Protein AF-A0A2E0VFQ1-F1 (afdb_monomer)

Mean predicted aligned error: 14.53 Å

Solvent-accessible surface area (backbone atoms only — not comparable to full-atom values): 5908 Å² total; per-residue (Å²): 134,86,83,67,97,70,79,63,93,79,76,82,76,91,72,82,67,76,80,78,76,76,76,76,75,75,80,73,79,70,75,66,69,44,76,48,76,44,81,36,78,72,49,72,48,95,58,48,37,58,53,50,26,58,52,48,60,66,40,68,40,46,76,46,54,45,44,45,75,77,52,97,30,33,25,40,34,41,38,32,27,31,64,92,61,40,56,72,83,82,74,114

Nearest PDB structures (foldseek):
  2wvc-assembly1_B  TM=5.568E-01  e=3.980E-01  Helicobacter pylori 26695
  2wvd-assembly2_B  TM=5.157E-01  e=2.865E-01  Helicobacter pylori 26695
  6u9d-assembly2_S-2  TM=5.903E-01  e=2.059E+00  Saccharomyces cerevisiae
  8eti-as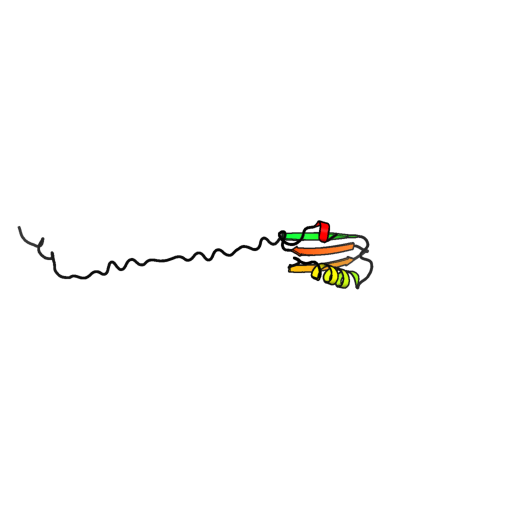sembly1_N  TM=4.876E-01  e=8.760E-01  Schizosaccharomyces pombe
  6cb1-assembly1_N  TM=4.477E-01  e=1.217E+00  Saccharomyces cerevisiae BY4741

Foldseek 3Di:
DDDDVPPPDPDDDDPPPPPPPPPPPPPPPPQDKDKDKAKFAQQPDPCSQVVLQVVLVPQWFWPHKGKDDDDPRIIMMMTIGRPVRDDVVSSD

Secondary structure (DSSP, 8-state):
--S-S-S-S------------------------EEEEEEEET--STTHHHHHHHHHTTSTTEEEEEEEEEETTEEEEEEEE-TTT--GGG--

pLDDT: mean 74.25, std 16.06, range [39.94, 92.88]

Structure (mmCIF, N/CA/C/O backbone):
data_AF-A0A2E0VFQ1-F1
#
_entry.id   AF-A0A2E0VFQ1-F1
#
loop_
_atom_site.group_PDB
_atom_site.id
_atom_site.type_symbol
_atom_site.label_atom_id
_atom_site.label_alt_id
_atom_site.label_comp_id
_atom_site.label_asym_id
_atom_site.label_entity_id
_atom_site.label_seq_id
_atom_site.pdbx_PDB_ins_code
_atom_site.Cartn_x
_atom_site.Cartn_y
_atom_site.Cartn_z
_atom_site.occupancy
_atom_site.B_iso_or_equiv
_atom_site.auth_seq_id
_atom_site.auth_comp_id
_atom_site.auth_asym_id
_atom_site.auth_atom_id
_atom_site.pdbx_PD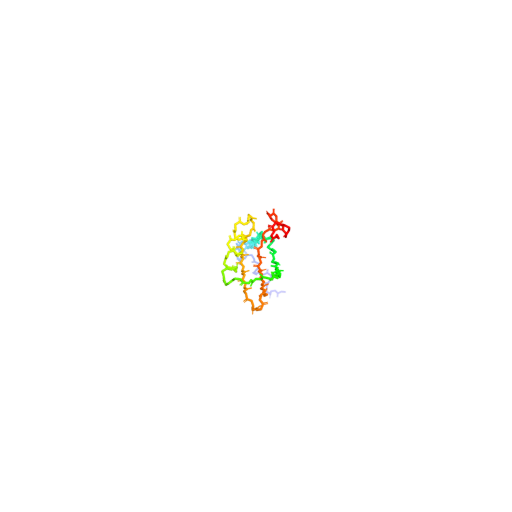B_model_num
ATOM 1 N N . MET A 1 1 ? -16.185 -15.423 81.667 1.00 51.62 1 MET A N 1
ATOM 2 C CA . MET A 1 1 ? -15.927 -14.424 82.716 1.00 51.62 1 MET A CA 1
ATOM 3 C C . MET A 1 1 ? -14.705 -13.624 82.296 1.00 51.62 1 MET A C 1
ATOM 5 O O . MET A 1 1 ? -13.600 -14.130 82.381 1.00 51.62 1 MET A O 1
ATOM 9 N N . PHE A 1 2 ? -14.958 -12.427 81.762 1.00 41.16 2 PHE A N 1
ATOM 10 C CA . PHE A 1 2 ? -14.002 -11.322 81.670 1.00 41.16 2 PHE A CA 1
ATOM 11 C C . PHE A 1 2 ? -12.765 -11.611 80.802 1.00 41.16 2 PHE A C 1
ATOM 13 O O . PHE A 1 2 ? -11.744 -12.087 81.264 1.00 41.16 2 PHE A O 1
ATOM 20 N N . ARG A 1 3 ? -12.742 -11.250 79.529 1.00 45.69 3 ARG A N 1
ATOM 21 C CA . ARG A 1 3 ? -12.600 -9.841 79.165 1.00 45.69 3 ARG A CA 1
ATOM 22 C C . ARG A 1 3 ? -12.879 -9.703 77.677 1.00 45.69 3 ARG A C 1
ATOM 24 O O . ARG A 1 3 ? -12.073 -10.089 76.846 1.00 45.69 3 ARG A O 1
ATOM 31 N N . ASN A 1 4 ? -14.008 -9.076 77.409 1.00 39.94 4 ASN A N 1
ATOM 32 C CA . ASN A 1 4 ? -14.250 -8.221 76.263 1.00 39.94 4 ASN A CA 1
ATOM 33 C C . ASN A 1 4 ? -14.518 -8.869 74.893 1.00 39.94 4 ASN A C 1
ATOM 35 O O . ASN A 1 4 ? -13.577 -9.136 74.173 1.00 39.94 4 ASN A O 1
ATOM 39 N N . ILE A 1 5 ? -15.727 -9.002 74.336 1.00 51.78 5 ILE A N 1
ATOM 40 C CA . ILE A 1 5 ? -17.105 -8.539 74.635 1.00 51.78 5 ILE A CA 1
ATOM 41 C C . ILE A 1 5 ? -17.284 -7.025 74.947 1.00 51.78 5 ILE A C 1
ATOM 43 O O . ILE A 1 5 ? -18.394 -6.519 74.912 1.00 51.78 5 ILE A O 1
ATOM 47 N N . LEU A 1 6 ? -16.222 -6.243 75.167 1.00 47.78 6 LEU A N 1
ATOM 48 C CA . LEU A 1 6 ? -16.278 -4.915 75.815 1.00 47.78 6 LEU A CA 1
ATOM 49 C C . LEU A 1 6 ? -15.338 -3.887 75.171 1.00 47.78 6 LEU A C 1
ATOM 51 O O . LEU A 1 6 ? -15.081 -2.836 75.738 1.00 47.78 6 LEU A O 1
ATOM 55 N N . LEU A 1 7 ? -14.851 -4.177 73.966 1.00 44.50 7 LEU A N 1
ATOM 56 C CA . LEU A 1 7 ? -14.529 -3.134 72.987 1.00 44.50 7 LEU A CA 1
ATOM 57 C C . LEU A 1 7 ? -15.432 -3.323 71.764 1.00 44.50 7 LEU A C 1
ATOM 59 O O . LEU A 1 7 ? -15.028 -3.245 70.612 1.00 44.50 7 LEU A O 1
ATOM 63 N N . ALA A 1 8 ? -16.703 -3.599 72.055 1.00 50.47 8 ALA A N 1
ATOM 64 C CA . ALA A 1 8 ? -17.758 -3.027 71.256 1.00 50.47 8 ALA A CA 1
ATOM 65 C C . ALA A 1 8 ? -17.592 -1.497 71.241 1.00 50.47 8 ALA A C 1
ATOM 67 O O . ALA A 1 8 ? -17.161 -0.885 72.219 1.00 50.47 8 ALA A O 1
ATOM 68 N N . ALA A 1 9 ? -18.073 -0.908 70.158 1.00 48.94 9 ALA A N 1
ATOM 69 C CA . ALA A 1 9 ? -18.797 0.356 70.207 1.00 48.94 9 ALA A CA 1
ATOM 70 C C . ALA A 1 9 ? -18.018 1.677 70.238 1.00 48.94 9 ALA A C 1
ATOM 72 O O . ALA A 1 9 ? -18.657 2.721 70.314 1.00 48.94 9 ALA A O 1
ATOM 73 N N . LEU A 1 10 ? -16.699 1.700 70.082 1.00 48.75 10 LEU A N 1
ATOM 74 C CA . LEU A 1 10 ? -15.970 2.965 69.965 1.00 48.75 10 LEU A CA 1
ATOM 75 C C . LEU A 1 10 ? -14.846 2.775 68.946 1.00 48.75 10 LEU A C 1
ATOM 77 O O . LEU A 1 10 ? -13.928 2.020 69.204 1.00 48.75 10 LEU A O 1
ATOM 81 N N . LEU A 1 11 ? -14.782 3.357 67.765 1.00 52.53 11 LEU A N 1
ATOM 82 C CA . LEU A 1 11 ? -15.471 4.455 67.124 1.00 52.53 11 LEU A CA 1
ATOM 83 C C . LEU A 1 11 ? -15.294 4.111 65.634 1.00 52.53 11 LEU A C 1
ATOM 85 O O . LEU A 1 11 ? -14.197 3.782 65.202 1.00 52.53 11 LEU A O 1
ATOM 89 N N . GLY A 1 12 ? -16.347 3.985 64.846 1.00 49.44 12 GLY A N 1
ATOM 90 C CA . GLY A 1 12 ? -17.131 5.148 64.484 1.00 49.44 12 GLY A CA 1
ATOM 91 C C . GLY A 1 12 ? -16.633 5.632 63.125 1.00 49.44 12 GLY A C 1
ATOM 92 O O . GLY A 1 12 ? -15.439 5.814 62.924 1.00 49.44 12 GLY A O 1
ATOM 93 N N . LEU A 1 13 ? -17.591 5.844 62.231 1.00 49.00 13 LEU A N 1
ATOM 94 C CA . LEU A 1 13 ? -17.446 6.434 60.908 1.00 49.00 13 LEU A CA 1
ATOM 95 C C . LEU A 1 13 ? -16.864 5.495 59.841 1.00 49.00 13 LEU A C 1
ATOM 97 O O . LEU A 1 13 ? -15.670 5.369 59.618 1.00 49.00 13 LEU A O 1
ATOM 101 N N . SER A 1 14 ? -17.738 4.768 59.148 1.00 51.25 14 SER A N 1
ATOM 102 C CA . SER A 1 14 ? -18.254 5.286 57.868 1.00 51.25 14 SER A CA 1
ATOM 103 C C . SER A 1 14 ? -17.161 5.506 56.806 1.00 51.25 14 SER A C 1
ATOM 105 O O . SER A 1 14 ? -17.210 6.467 56.051 1.00 51.25 14 SER A O 1
ATOM 107 N N . GLY A 1 15 ? -16.171 4.614 56.741 1.00 47.69 15 GLY A N 1
ATOM 108 C CA . GLY A 1 15 ? -15.208 4.518 55.638 1.00 47.69 15 GLY A CA 1
ATOM 109 C C . GLY A 1 15 ? -15.597 3.485 54.580 1.00 47.69 15 GLY A C 1
ATOM 110 O O . GLY A 1 15 ? -14.772 3.101 53.761 1.00 47.69 15 GLY A O 1
ATOM 111 N N . PHE A 1 16 ? -16.854 3.028 54.585 1.00 52.19 16 PHE A N 1
ATOM 112 C CA . PHE A 1 16 ? -17.487 2.322 53.469 1.00 52.19 16 PHE A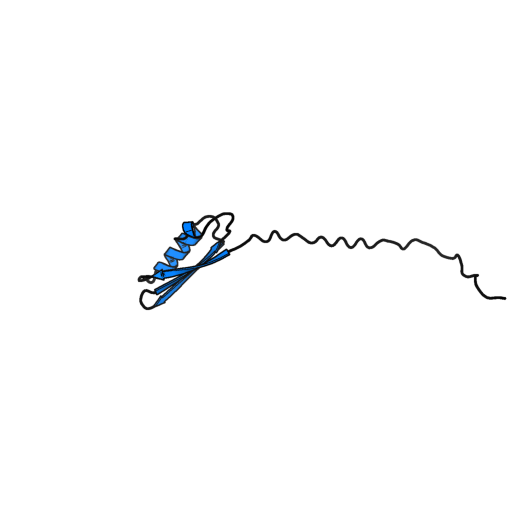 CA 1
ATOM 113 C C . PHE A 1 16 ? -17.728 3.318 52.318 1.00 52.19 16 PHE A C 1
ATOM 115 O O . PHE A 1 16 ? -18.835 3.461 51.811 1.00 52.19 16 PHE A O 1
ATOM 122 N N . THR A 1 17 ? -16.709 4.091 51.937 1.00 52.09 17 THR A N 1
ATOM 123 C CA . THR A 1 17 ? -16.701 4.778 50.653 1.00 52.09 17 THR A CA 1
ATOM 124 C C . THR A 1 17 ? -16.439 3.689 49.639 1.00 52.09 17 THR A C 1
ATOM 126 O O . THR A 1 17 ? -15.295 3.279 49.435 1.00 52.09 17 THR A O 1
ATOM 129 N N . LEU A 1 18 ? -17.531 3.164 49.082 1.00 56.00 18 LEU A N 1
ATOM 130 C CA . LEU A 1 18 ? -17.502 2.358 47.880 1.00 56.00 18 LEU A CA 1
ATOM 131 C C . LEU A 1 18 ? -16.540 3.034 46.899 1.00 56.00 18 LEU A C 1
ATOM 133 O O . LEU A 1 18 ? -16.843 4.097 46.357 1.00 56.00 18 LEU A O 1
ATOM 137 N N . ALA A 1 19 ? -15.380 2.424 46.681 1.00 59.56 19 ALA A N 1
ATOM 138 C CA . ALA A 1 19 ? -14.562 2.740 45.531 1.00 59.56 19 ALA A CA 1
ATOM 139 C C . ALA A 1 19 ? -15.342 2.239 44.310 1.00 59.56 19 ALA A C 1
ATOM 141 O O . ALA A 1 19 ? -15.164 1.103 43.869 1.00 59.56 19 ALA A O 1
ATOM 142 N N . LEU A 1 20 ? -16.265 3.064 43.801 1.00 60.75 20 LEU A N 1
ATOM 143 C CA . LEU A 1 20 ? -16.827 2.921 42.463 1.00 60.75 20 LEU A CA 1
ATOM 144 C C . LEU A 1 20 ? -15.663 3.101 41.487 1.00 60.75 20 LEU A C 1
ATOM 146 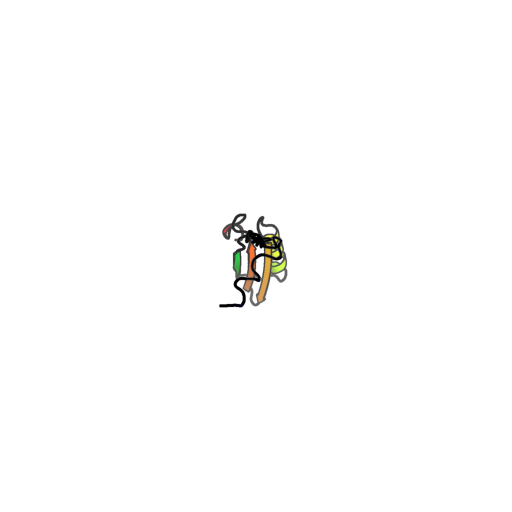O O . LEU A 1 20 ? -15.388 4.189 40.992 1.00 60.75 20 LEU A O 1
ATOM 150 N N . SER A 1 21 ? -14.944 2.008 41.250 1.00 61.84 21 SER A N 1
ATOM 151 C CA . SER A 1 21 ? -13.998 1.887 40.153 1.00 61.84 21 SER A CA 1
ATOM 152 C C . SER A 1 21 ? -14.829 1.771 38.880 1.00 61.84 21 SER A C 1
ATOM 154 O O . SER A 1 21 ? -15.093 0.677 38.388 1.00 61.84 21 SER A O 1
ATOM 156 N N . THR A 1 22 ? -15.328 2.905 38.388 1.00 58.22 22 THR A N 1
ATOM 157 C CA . THR A 1 22 ? -15.953 3.001 37.071 1.00 58.22 22 THR A CA 1
ATOM 158 C C . THR A 1 22 ? -14.856 2.799 36.037 1.00 58.22 22 THR A C 1
ATOM 160 O O . THR A 1 22 ? -14.185 3.744 35.621 1.00 58.22 22 THR A O 1
ATOM 163 N N . ASN A 1 23 ? -14.630 1.541 35.664 1.00 66.81 23 ASN A N 1
ATOM 164 C CA . ASN A 1 23 ? -13.810 1.202 34.518 1.00 66.81 23 ASN A CA 1
ATOM 165 C C . ASN A 1 23 ? -14.612 1.625 33.280 1.00 66.81 23 ASN A C 1
ATOM 167 O O . ASN A 1 23 ? -15.471 0.890 32.796 1.00 66.81 23 ASN A O 1
ATOM 171 N N . VAL A 1 24 ? -14.407 2.866 32.832 1.00 64.88 24 VAL A N 1
ATOM 172 C CA . VAL A 1 24 ? -14.853 3.300 31.509 1.00 64.88 24 VAL A CA 1
ATOM 173 C C . VAL A 1 24 ? -13.943 2.575 30.531 1.00 64.88 24 VAL A C 1
ATOM 175 O O . VAL A 1 24 ? -12.869 3.057 30.178 1.00 64.88 24 VAL A O 1
ATOM 178 N N . ALA A 1 25 ? -14.360 1.371 30.144 1.00 63.31 25 ALA A N 1
ATOM 179 C CA . ALA A 1 25 ? -13.871 0.745 28.937 1.00 63.31 25 ALA A CA 1
ATOM 180 C C . ALA A 1 25 ? -14.314 1.664 27.798 1.00 63.31 25 ALA A C 1
ATOM 182 O O . ALA A 1 25 ? -15.466 1.632 27.366 1.00 63.31 25 ALA A O 1
ATOM 183 N N . ALA A 1 26 ? -13.420 2.566 27.391 1.00 60.91 26 ALA A N 1
ATOM 184 C CA . ALA A 1 26 ? -13.567 3.291 26.149 1.00 60.91 26 ALA A CA 1
ATOM 185 C C . ALA A 1 26 ? -13.719 2.222 25.067 1.00 60.91 26 ALA A C 1
ATOM 187 O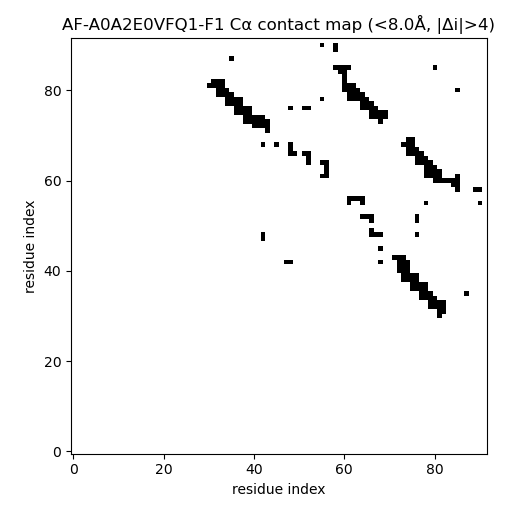 O . ALA A 1 26 ? -12.774 1.485 24.783 1.00 60.91 26 ALA A O 1
ATOM 188 N N . ALA A 1 27 ? -14.934 2.079 24.538 1.00 57.38 27 ALA A N 1
ATOM 189 C CA . ALA A 1 27 ? -15.166 1.317 23.332 1.00 57.38 27 ALA A CA 1
ATOM 190 C C . ALA A 1 27 ? -14.370 2.037 22.2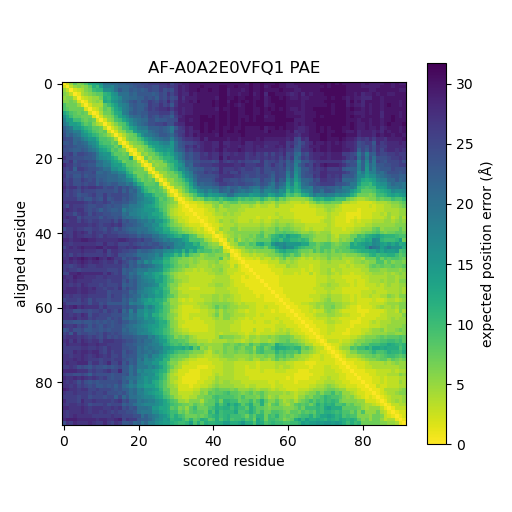45 1.00 57.38 27 ALA A C 1
ATOM 192 O O . ALA A 1 27 ? -14.793 3.063 21.716 1.00 57.38 27 ALA A O 1
ATOM 193 N N . ALA A 1 28 ? -13.152 1.562 22.001 1.00 60.00 28 ALA A N 1
ATOM 194 C CA . ALA A 1 28 ? -12.466 1.865 20.771 1.00 60.00 28 ALA A CA 1
ATOM 195 C C . ALA A 1 28 ? -13.353 1.257 19.686 1.00 60.00 28 ALA A C 1
ATOM 197 O O . ALA A 1 28 ? -13.381 0.039 19.529 1.00 60.00 28 ALA A O 1
ATOM 198 N N . GLU A 1 29 ? -14.139 2.102 19.020 1.00 54.34 29 GLU A N 1
ATOM 199 C CA . GLU A 1 29 ? -14.714 1.802 17.715 1.00 54.34 29 GLU A CA 1
ATOM 200 C C . GLU A 1 29 ? -13.525 1.401 16.841 1.00 54.34 29 GLU A C 1
ATOM 202 O O . GLU A 1 29 ? -12.750 2.245 16.382 1.00 54.34 29 GLU A O 1
ATOM 207 N N . GLN A 1 30 ? -13.273 0.096 16.748 1.00 57.78 30 GLN A N 1
ATOM 208 C CA . GLN A 1 30 ? -12.198 -0.425 15.930 1.00 57.78 30 GLN A CA 1
ATOM 209 C C . GLN A 1 30 ? -12.684 -0.276 14.498 1.00 57.78 30 GLN A C 1
ATOM 211 O O . GLN A 1 30 ? -13.320 -1.185 13.975 1.00 57.78 30 GLN A O 1
ATOM 216 N N . ALA A 1 31 ? -12.434 0.895 13.901 1.00 69.00 31 ALA A N 1
ATOM 217 C CA . ALA A 1 31 ? -12.640 1.119 12.478 1.00 69.00 31 ALA A CA 1
ATOM 218 C C . ALA A 1 31 ? -12.041 -0.086 11.748 1.00 69.00 31 ALA A C 1
ATOM 220 O O . ALA A 1 31 ? -10.842 -0.357 11.879 1.00 69.00 31 ALA A O 1
ATOM 221 N N . GLN A 1 32 ? -12.901 -0.879 11.109 1.00 81.94 32 GLN A N 1
ATOM 222 C CA . GLN A 1 32 ? -12.549 -2.209 10.641 1.00 81.94 32 GLN A CA 1
ATOM 223 C C . GLN A 1 32 ? -11.666 -2.068 9.406 1.00 81.94 32 GLN A C 1
ATOM 225 O O . GLN A 1 32 ? -12.150 -2.167 8.298 1.00 81.94 32 GLN A O 1
ATOM 230 N N . THR A 1 33 ? -10.370 -1.824 9.546 1.00 88.94 33 THR A N 1
ATOM 231 C CA . THR A 1 33 ? -9.510 -1.662 8.372 1.00 88.94 33 THR A CA 1
ATOM 232 C C . THR A 1 33 ? -9.247 -3.009 7.701 1.00 88.94 33 THR A C 1
ATOM 234 O O . THR A 1 33 ? -9.063 -4.040 8.353 1.00 88.94 33 THR A O 1
ATOM 237 N N . ARG A 1 34 ? -9.241 -3.016 6.367 1.00 89.50 34 ARG A N 1
ATOM 238 C CA . ARG A 1 34 ? -8.847 -4.170 5.559 1.00 89.50 34 ARG A CA 1
ATOM 239 C C . ARG A 1 34 ? -7.622 -3.830 4.741 1.00 89.50 34 ARG A C 1
ATOM 241 O O . ARG A 1 34 ? -7.568 -2.775 4.120 1.00 89.50 34 ARG A O 1
ATOM 248 N N . THR A 1 35 ? -6.667 -4.750 4.718 1.00 91.25 35 THR A N 1
ATOM 249 C CA . THR A 1 35 ? -5.473 -4.640 3.883 1.00 91.25 35 THR A CA 1
ATOM 250 C C . THR A 1 35 ? -5.505 -5.721 2.817 1.00 91.25 35 THR A C 1
ATOM 252 O O . THR A 1 35 ? -5.687 -6.897 3.130 1.00 91.25 35 THR A O 1
ATOM 255 N N . VAL A 1 36 ? -5.311 -5.320 1.565 1.00 90.31 36 VAL A N 1
ATOM 256 C CA . VAL A 1 36 ? -5.198 -6.220 0.415 1.00 90.31 36 VAL A CA 1
ATOM 257 C C . VAL A 1 36 ? -3.900 -5.950 -0.327 1.00 90.31 36 VAL A C 1
ATOM 259 O O . VAL A 1 36 ? -3.426 -4.814 -0.370 1.00 90.31 36 VAL A O 1
ATOM 262 N N . THR A 1 37 ? -3.334 -6.998 -0.914 1.00 91.12 37 THR A N 1
ATOM 263 C CA . THR A 1 37 ? -2.194 -6.895 -1.825 1.00 91.12 37 THR A CA 1
ATOM 264 C C . THR A 1 37 ? -2.681 -7.236 -3.224 1.00 91.12 37 THR A C 1
ATOM 266 O O . THR A 1 37 ? -3.311 -8.271 -3.424 1.00 91.12 37 THR A O 1
ATOM 269 N N . LEU A 1 38 ? -2.414 -6.340 -4.163 1.00 87.94 38 LEU A N 1
ATOM 270 C CA . LEU A 1 38 ? -2.746 -6.443 -5.573 1.00 87.94 38 LEU A CA 1
ATOM 271 C C . LEU A 1 38 ? -1.452 -6.710 -6.337 1.00 87.94 38 LEU A C 1
ATOM 273 O O . LEU A 1 38 ? -0.530 -5.891 -6.295 1.00 87.94 38 LEU A O 1
ATOM 277 N N . ASP A 1 39 ? -1.381 -7.842 -7.025 1.00 87.06 39 ASP A N 1
ATOM 278 C CA . ASP A 1 39 ? -0.295 -8.128 -7.956 1.00 87.06 39 ASP A CA 1
ATOM 279 C C . ASP A 1 39 ? -0.525 -7.356 -9.260 1.00 87.06 39 ASP A C 1
ATOM 281 O O . ASP A 1 39 ? -1.620 -7.357 -9.823 1.00 87.06 39 ASP A O 1
ATOM 285 N N . VAL A 1 40 ? 0.510 -6.661 -9.728 1.00 83.38 40 VAL A N 1
ATOM 286 C CA . VAL A 1 40 ? 0.466 -5.827 -10.930 1.00 83.38 40 VAL A CA 1
ATOM 287 C C . VAL A 1 40 ? 1.421 -6.407 -11.962 1.00 83.38 40 VAL A C 1
ATOM 289 O O . VAL A 1 40 ? 2.644 -6.256 -11.882 1.00 83.38 40 VAL A O 1
ATOM 292 N N . GLU A 1 41 ? 0.842 -7.055 -12.966 1.00 79.00 41 GLU A N 1
ATOM 293 C CA . GLU A 1 41 ? 1.566 -7.508 -14.149 1.00 79.00 41 GLU A CA 1
ATOM 294 C C . GLU A 1 41 ? 1.883 -6.322 -15.076 1.00 79.00 41 GLU A C 1
ATOM 296 O O . GLU A 1 41 ? 1.151 -5.333 -15.135 1.00 79.00 41 GLU A O 1
ATOM 301 N N . ASN A 1 42 ? 2.973 -6.419 -15.840 1.00 73.81 42 ASN A N 1
ATOM 302 C CA . ASN A 1 42 ? 3.424 -5.393 -16.790 1.00 73.81 42 ASN A CA 1
ATOM 303 C C . ASN A 1 42 ? 3.730 -4.014 -16.169 1.00 73.81 42 ASN A C 1
ATOM 305 O O . ASN A 1 42 ? 3.604 -2.978 -16.833 1.00 73.81 42 ASN A O 1
ATOM 309 N N . MET A 1 43 ? 4.212 -3.973 -14.924 1.00 75.44 43 MET A N 1
ATOM 310 C CA . MET A 1 43 ? 4.679 -2.748 -14.271 1.00 75.44 43 MET A CA 1
ATOM 311 C C . MET A 1 43 ? 6.028 -2.301 -14.873 1.00 75.44 43 MET A C 1
ATOM 313 O O . MET A 1 43 ? 7.086 -2.473 -14.291 1.00 75.44 43 MET A O 1
ATOM 317 N N . THR A 1 44 ? 6.009 -1.766 -16.093 1.00 69.75 44 THR A N 1
ATOM 318 C CA . THR A 1 44 ? 7.203 -1.579 -16.946 1.00 69.75 44 THR A CA 1
ATOM 319 C C . THR A 1 44 ? 7.846 -0.193 -16.864 1.00 69.75 44 THR A C 1
ATOM 321 O O . THR A 1 44 ? 8.886 0.039 -17.477 1.00 69.75 44 THR A O 1
ATOM 324 N N . CYS A 1 45 ? 7.269 0.744 -16.108 1.00 73.12 45 CYS A N 1
ATOM 325 C CA . CYS A 1 45 ? 7.811 2.096 -15.968 1.00 73.12 45 CYS A CA 1
ATOM 326 C C . CYS A 1 45 ? 8.176 2.394 -14.509 1.00 73.12 45 CYS A C 1
ATOM 328 O O . CYS A 1 45 ? 7.361 2.230 -13.605 1.00 73.12 45 CYS A O 1
ATOM 330 N N . ASN A 1 46 ? 9.390 2.908 -14.274 1.00 70.94 46 ASN A N 1
ATOM 331 C CA . ASN A 1 46 ? 9.883 3.302 -12.945 1.00 70.94 46 ASN A CA 1
ATOM 332 C C . ASN A 1 46 ? 8.970 4.301 -12.211 1.00 70.94 46 ASN A C 1
ATOM 334 O O . ASN A 1 46 ? 9.042 4.414 -10.989 1.00 70.94 46 ASN A O 1
ATOM 338 N N . MET A 1 47 ? 8.117 5.032 -12.935 1.00 78.50 47 MET A N 1
ATOM 339 C CA . MET A 1 47 ? 7.131 5.946 -12.351 1.00 78.50 47 MET A CA 1
ATOM 340 C C . MET A 1 47 ? 5.776 5.285 -12.049 1.00 78.50 47 MET A C 1
ATOM 342 O O . MET A 1 47 ? 4.986 5.866 -11.306 1.00 78.50 47 MET A O 1
ATOM 346 N N . CYS A 1 48 ? 5.501 4.075 -12.553 1.00 81.12 48 CYS A N 1
ATOM 347 C CA . CYS A 1 48 ? 4.250 3.349 -12.301 1.00 81.12 48 CYS A CA 1
ATOM 348 C C . CYS A 1 48 ? 3.914 3.209 -10.809 1.00 81.12 48 CYS A C 1
ATOM 350 O O . CYS A 1 48 ? 2.771 3.506 -10.463 1.00 81.12 48 CYS A O 1
ATOM 352 N N . PRO A 1 49 ? 4.850 2.856 -9.900 1.00 82.88 49 PRO A N 1
ATOM 353 C CA . PRO A 1 49 ? 4.529 2.741 -8.476 1.00 82.88 49 PRO A CA 1
ATOM 354 C C . PRO A 1 49 ? 4.076 4.070 -7.859 1.00 82.88 49 PRO A C 1
ATOM 356 O O . PRO A 1 49 ? 3.221 4.102 -6.978 1.00 82.88 49 PRO A O 1
ATOM 359 N N . ILE A 1 50 ? 4.629 5.192 -8.328 1.00 85.12 50 ILE A N 1
ATOM 360 C CA . ILE A 1 50 ? 4.273 6.523 -7.827 1.00 85.12 50 ILE A CA 1
ATOM 361 C C . ILE A 1 50 ? 2.861 6.888 -8.278 1.00 85.12 50 ILE A C 1
ATOM 363 O O . ILE A 1 50 ? 2.040 7.281 -7.451 1.00 85.12 50 ILE A O 1
ATOM 367 N N . THR A 1 51 ? 2.574 6.738 -9.571 1.00 86.69 51 THR A N 1
ATOM 368 C CA . THR A 1 51 ? 1.259 7.058 -10.135 1.00 86.69 51 THR A CA 1
ATOM 369 C C . THR A 1 51 ? 0.169 6.152 -9.569 1.00 86.69 51 THR A C 1
ATOM 371 O O . THR A 1 51 ? -0.880 6.659 -9.186 1.00 86.69 51 THR A O 1
ATOM 374 N N . MET A 1 52 ? 0.432 4.847 -9.445 1.00 86.88 52 MET A N 1
ATOM 375 C CA . MET A 1 52 ? -0.511 3.877 -8.873 1.00 86.88 52 MET A CA 1
ATOM 376 C C . MET A 1 52 ? -0.843 4.205 -7.423 1.00 86.88 52 MET A C 1
ATOM 378 O O . MET A 1 52 ? -2.012 4.365 -7.086 1.00 86.88 52 MET A O 1
ATOM 382 N N . ARG A 1 53 ? 0.174 4.431 -6.582 1.00 89.25 53 ARG A N 1
ATOM 383 C CA . ARG A 1 53 ? -0.046 4.874 -5.201 1.00 89.25 53 ARG A CA 1
ATOM 384 C C . ARG A 1 53 ? -0.897 6.142 -5.152 1.00 89.25 53 ARG A C 1
ATOM 386 O O . ARG A 1 53 ? -1.863 6.204 -4.405 1.00 89.25 53 ARG A O 1
ATOM 393 N N . LYS A 1 54 ? -0.571 7.144 -5.975 1.00 88.69 54 LYS A N 1
ATOM 394 C CA . LYS A 1 54 ? -1.308 8.416 -6.019 1.00 88.69 54 LYS A CA 1
ATOM 395 C C . LYS A 1 54 ? -2.740 8.276 -6.532 1.00 88.69 54 LYS A C 1
ATOM 397 O O . LYS A 1 54 ? -3.568 9.1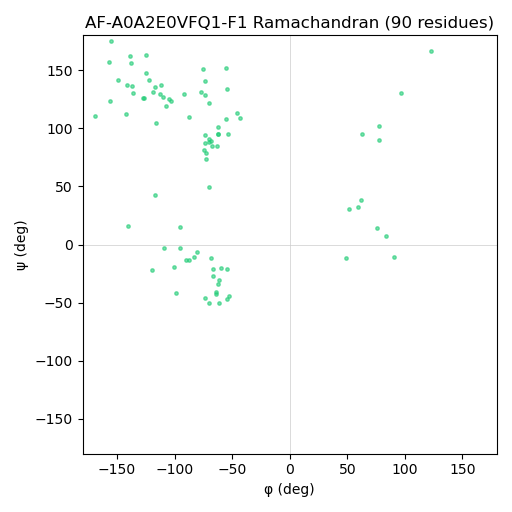17 -6.195 1.00 88.69 54 LYS A O 1
ATOM 402 N N . ALA A 1 55 ? -3.027 7.280 -7.363 1.00 88.06 55 ALA A N 1
ATOM 403 C CA . ALA A 1 55 ? -4.383 6.963 -7.789 1.00 88.06 55 ALA A CA 1
ATOM 404 C C . ALA A 1 55 ? -5.169 6.296 -6.651 1.00 88.06 55 ALA A C 1
ATOM 406 O O . ALA A 1 55 ? -6.268 6.744 -6.341 1.00 88.06 55 ALA A O 1
ATOM 407 N N . LEU A 1 56 ? -4.568 5.317 -5.969 1.00 89.00 56 LEU A N 1
ATOM 408 C CA . LEU A 1 56 ? -5.176 4.599 -4.844 1.00 89.00 56 LEU A CA 1
ATOM 409 C C . LEU A 1 56 ? -5.439 5.524 -3.647 1.00 89.00 56 LEU A C 1
ATOM 411 O O . LEU A 1 56 ? -6.523 5.499 -3.083 1.00 89.00 56 LEU A O 1
ATOM 415 N N . GLU A 1 57 ? -4.511 6.431 -3.325 1.00 89.25 57 GLU A N 1
ATOM 416 C CA . GLU A 1 57 ? -4.694 7.464 -2.288 1.00 89.25 57 GLU A CA 1
ATOM 417 C C . GLU A 1 57 ? -5.884 8.408 -2.561 1.00 89.25 57 GLU A C 1
ATOM 419 O O . GLU A 1 57 ? -6.356 9.079 -1.646 1.00 89.25 57 GLU A O 1
ATOM 424 N N . LYS A 1 58 ? -6.360 8.513 -3.810 1.00 88.94 58 LYS A N 1
ATOM 425 C CA . LYS A 1 58 ? -7.525 9.344 -4.159 1.00 88.94 58 LYS A CA 1
ATOM 426 C C . LYS A 1 58 ? -8.852 8.610 -4.010 1.00 88.94 58 LYS A C 1
ATOM 428 O O . LYS A 1 58 ? -9.891 9.269 -4.061 1.00 88.94 58 LYS A O 1
ATOM 433 N N . VAL A 1 59 ? -8.837 7.287 -3.870 1.00 88.62 59 VAL A N 1
ATOM 434 C CA . VAL A 1 59 ? -10.059 6.504 -3.696 1.00 88.62 59 VAL A CA 1
ATOM 435 C C . VAL A 1 59 ? -10.621 6.807 -2.302 1.00 88.62 59 VAL A C 1
ATOM 437 O O . VAL A 1 59 ? -9.917 6.624 -1.304 1.00 88.62 59 VAL A O 1
ATOM 440 N N . PRO A 1 60 ? -11.872 7.296 -2.194 1.00 86.94 60 PRO A N 1
ATOM 441 C CA . PRO A 1 60 ? -12.505 7.516 -0.900 1.00 86.94 60 PRO A CA 1
ATOM 442 C C . PRO A 1 60 ? -12.475 6.232 -0.069 1.00 86.94 60 PRO A C 1
ATOM 444 O O . PRO A 1 60 ? -12.778 5.165 -0.582 1.00 86.94 60 PRO A O 1
ATOM 447 N N . GLY A 1 61 ? -12.092 6.325 1.204 1.00 89.12 61 GLY A N 1
ATOM 448 C CA . GLY A 1 61 ? -11.982 5.154 2.080 1.00 89.12 61 GLY A CA 1
ATOM 449 C C . GLY A 1 61 ? -10.608 4.481 2.089 1.00 89.12 61 GLY A C 1
ATOM 450 O O . GLY A 1 61 ? -10.361 3.679 2.984 1.00 89.12 61 GLY A O 1
ATOM 451 N N . VAL A 1 62 ? -9.683 4.833 1.189 1.00 91.75 62 VAL A N 1
ATOM 452 C CA . VAL A 1 62 ? -8.284 4.395 1.310 1.00 91.75 62 VAL A CA 1
ATOM 453 C C . VAL A 1 62 ? -7.593 5.165 2.433 1.00 91.75 62 VAL A C 1
ATOM 455 O O . VAL A 1 62 ? -7.641 6.391 2.501 1.00 91.75 62 VAL A O 1
ATOM 458 N N . ILE A 1 63 ? -6.959 4.418 3.331 1.00 91.62 63 ILE A N 1
ATOM 459 C CA . ILE A 1 63 ? -6.247 4.924 4.508 1.00 91.62 63 ILE A CA 1
ATOM 460 C C . ILE A 1 63 ? -4.749 4.984 4.212 1.00 91.62 63 ILE A C 1
ATOM 462 O O . ILE A 1 63 ? -4.079 5.951 4.565 1.00 91.62 63 ILE A O 1
ATOM 466 N N . GLU A 1 64 ? -4.231 3.958 3.539 1.00 90.81 64 GLU A N 1
ATOM 467 C CA . GLU A 1 64 ? -2.822 3.842 3.184 1.00 90.81 64 GLU A CA 1
ATOM 468 C C . GLU A 1 64 ? -2.672 3.070 1.872 1.00 90.81 64 GLU A C 1
ATOM 470 O O . GLU A 1 64 ? -3.382 2.093 1.632 1.00 90.81 64 GLU A O 1
ATOM 475 N N . ALA A 1 65 ? -1.733 3.497 1.029 1.00 92.50 65 ALA A N 1
ATOM 476 C CA . ALA A 1 65 ? -1.370 2.786 -0.186 1.00 92.50 65 ALA A CA 1
ATOM 477 C C . ALA A 1 65 ? 0.153 2.744 -0.344 1.00 92.50 65 ALA A C 1
ATOM 479 O O . ALA A 1 65 ? 0.844 3.763 -0.295 1.00 92.50 65 ALA A O 1
ATOM 480 N N . GLU A 1 66 ? 0.672 1.554 -0.604 1.00 91.12 66 GLU A N 1
ATOM 481 C CA . GLU A 1 66 ? 2.065 1.291 -0.928 1.00 91.12 66 GLU A CA 1
ATOM 482 C C . GLU A 1 66 ? 2.123 0.598 -2.285 1.00 91.12 66 GLU A C 1
ATOM 484 O O . GLU A 1 66 ? 1.286 -0.242 -2.595 1.00 91.12 66 GLU A O 1
ATOM 489 N N . ALA A 1 67 ? 3.111 0.930 -3.109 1.00 90.44 67 ALA A N 1
ATOM 490 C CA . ALA A 1 67 ? 3.326 0.254 -4.381 1.00 90.44 67 ALA A CA 1
ATOM 491 C C . ALA A 1 67 ? 4.820 0.091 -4.620 1.00 90.44 67 ALA A C 1
ATOM 493 O O . ALA A 1 67 ? 5.597 1.026 -4.387 1.00 90.44 67 ALA A O 1
ATOM 494 N N . LYS A 1 68 ? 5.214 -1.086 -5.098 1.00 87.69 68 LYS A N 1
ATOM 495 C CA . LYS A 1 68 ? 6.609 -1.454 -5.300 1.00 87.69 68 LYS A CA 1
ATOM 496 C C . LYS A 1 68 ? 6.786 -2.163 -6.633 1.00 87.69 68 LYS A C 1
ATOM 498 O O . LYS A 1 68 ? 6.012 -3.039 -7.000 1.00 87.69 68 LYS A O 1
ATOM 503 N N . TYR A 1 69 ? 7.849 -1.778 -7.325 1.00 86.75 69 TYR A N 1
ATOM 504 C CA . TYR A 1 69 ? 8.352 -2.495 -8.485 1.00 86.75 69 TYR A CA 1
ATOM 505 C C . TYR A 1 69 ? 9.402 -3.513 -8.031 1.00 86.75 69 TYR A C 1
ATOM 507 O O . TYR A 1 69 ? 10.317 -3.146 -7.287 1.00 86.75 69 TYR A O 1
ATOM 515 N N . GLU A 1 70 ? 9.267 -4.769 -8.451 1.00 85.81 70 GLU A N 1
ATOM 516 C CA . GLU A 1 70 ? 10.176 -5.852 -8.052 1.00 85.81 70 GLU A CA 1
ATOM 517 C C . GLU A 1 70 ? 11.218 -6.191 -9.125 1.00 85.81 70 GLU A C 1
ATOM 519 O O . GLU A 1 70 ? 12.271 -6.727 -8.790 1.00 85.81 70 GLU A O 1
ATOM 524 N N . GLY A 1 71 ? 10.985 -5.803 -10.381 1.00 80.25 71 GLY A N 1
ATOM 525 C CA . GLY A 1 71 ? 11.858 -6.135 -11.510 1.00 80.25 71 GLY A CA 1
ATOM 526 C C . GLY A 1 71 ? 11.101 -6.878 -12.605 1.00 80.25 71 GLY A C 1
ATOM 527 O O . GLY A 1 71 ? 9.971 -7.303 -12.395 1.00 80.25 71 GLY A O 1
ATOM 528 N N . ASP A 1 72 ? 11.706 -6.996 -13.789 1.00 80.94 72 ASP A N 1
ATOM 529 C CA . ASP A 1 72 ? 11.197 -7.811 -14.905 1.00 80.94 72 ASP A CA 1
ATOM 530 C C . ASP A 1 72 ? 9.724 -7.562 -15.298 1.00 80.94 72 ASP A C 1
ATOM 532 O O . ASP A 1 72 ? 9.031 -8.452 -15.783 1.00 80.94 72 ASP A O 1
ATOM 536 N N . GLY A 1 73 ? 9.231 -6.332 -15.111 1.00 78.25 73 GLY A N 1
ATOM 537 C CA . GLY A 1 73 ? 7.837 -5.978 -15.402 1.00 78.25 73 GLY A CA 1
ATOM 538 C C . GLY A 1 73 ? 6.820 -6.469 -14.365 1.00 78.25 73 GLY A C 1
ATOM 539 O O . GLY A 1 73 ? 5.624 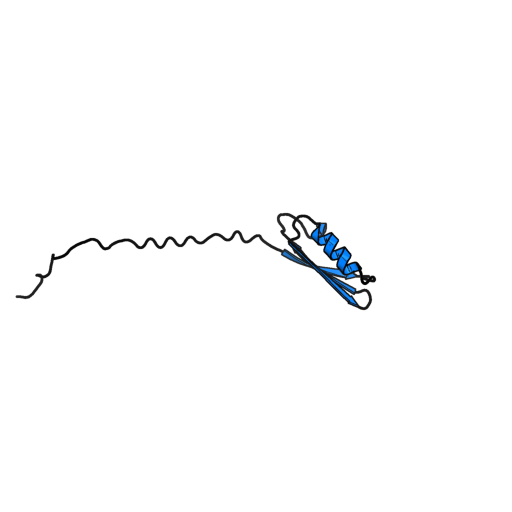-6.431 -14.643 1.00 78.25 73 GLY A O 1
ATOM 540 N N . VAL A 1 74 ? 7.264 -6.895 -13.181 1.00 82.50 74 VAL A N 1
ATOM 541 C CA . VAL A 1 74 ? 6.420 -7.361 -12.073 1.00 82.50 74 VAL A CA 1
ATOM 542 C C . VAL A 1 74 ? 6.481 -6.369 -10.907 1.00 82.50 74 VAL A C 1
ATOM 544 O O . VAL A 1 74 ? 7.544 -5.848 -10.550 1.00 82.50 74 VAL A O 1
ATOM 547 N N . GLY A 1 75 ? 5.330 -6.087 -10.302 1.00 88.06 75 GLY A N 1
ATOM 548 C CA . GLY A 1 75 ? 5.230 -5.292 -9.082 1.00 88.06 75 GLY A CA 1
ATOM 549 C C . GLY A 1 75 ? 3.967 -5.609 -8.292 1.00 88.06 75 GLY A C 1
ATOM 550 O O . GLY A 1 75 ? 3.117 -6.367 -8.743 1.00 88.06 75 GLY A O 1
ATOM 551 N N . TRP A 1 76 ? 3.838 -5.014 -7.111 1.00 88.50 76 TRP A N 1
ATOM 552 C CA . TRP A 1 76 ? 2.663 -5.167 -6.254 1.00 88.50 76 TRP A CA 1
ATOM 553 C C . TRP A 1 76 ? 2.243 -3.832 -5.645 1.00 88.50 76 TRP A C 1
ATOM 555 O O . TRP A 1 76 ? 3.052 -2.910 -5.489 1.00 88.50 76 TRP A O 1
ATOM 565 N N . ALA A 1 77 ? 0.970 -3.734 -5.273 1.00 90.12 77 ALA A N 1
ATOM 566 C CA . ALA A 1 77 ? 0.408 -2.626 -4.518 1.00 90.12 77 ALA A CA 1
ATOM 567 C C . ALA A 1 77 ? -0.333 -3.146 -3.283 1.00 90.12 77 ALA A C 1
ATOM 569 O O . ALA A 1 77 ? -1.208 -3.995 -3.388 1.00 90.12 77 ALA A O 1
ATOM 570 N N . LYS A 1 78 ? 0.011 -2.643 -2.099 1.00 92.19 78 LYS A N 1
ATOM 571 C CA . LYS A 1 78 ? -0.658 -2.969 -0.840 1.00 92.19 78 LYS A CA 1
ATOM 572 C C . LYS A 1 78 ? -1.524 -1.788 -0.429 1.00 92.19 78 LYS A C 1
ATOM 574 O O . LYS A 1 78 ? -1.023 -0.671 -0.329 1.00 92.19 78 LYS A O 1
ATOM 579 N N . VAL A 1 79 ? -2.806 -2.031 -0.193 1.00 92.88 79 VAL A N 1
ATOM 580 C CA . VAL A 1 79 ? -3.787 -0.986 0.111 1.00 92.88 79 VAL A CA 1
ATOM 581 C C . VAL A 1 79 ? -4.506 -1.336 1.395 1.00 92.88 79 VAL A C 1
ATOM 583 O O . VAL A 1 79 ? -5.066 -2.423 1.512 1.00 92.88 79 VAL A O 1
ATOM 586 N N . THR A 1 80 ? -4.505 -0.402 2.338 1.00 91.81 80 THR A N 1
ATOM 587 C CA . THR A 1 80 ? -5.327 -0.457 3.543 1.00 91.81 80 THR A CA 1
ATOM 588 C C . THR A 1 80 ? -6.502 0.491 3.366 1.00 91.81 80 THR A C 1
ATOM 590 O O . THR A 1 80 ? -6.309 1.683 3.118 1.00 91.81 80 THR A O 1
ATOM 593 N N . PHE A 1 81 ? -7.718 -0.023 3.498 1.00 91.69 81 PHE A N 1
ATOM 594 C CA . PHE A 1 81 ? -8.943 0.733 3.289 1.00 91.69 81 PHE A CA 1
ATOM 595 C C . PHE A 1 81 ? -10.015 0.424 4.336 1.00 91.69 81 PHE A C 1
ATOM 597 O O . PHE A 1 81 ? -9.948 -0.570 5.061 1.00 91.69 81 PHE A O 1
ATOM 604 N N . ASP A 1 82 ? -10.988 1.322 4.416 1.00 90.44 82 ASP A N 1
ATOM 605 C CA . ASP A 1 82 ? -12.203 1.198 5.210 1.00 90.44 82 ASP A CA 1
ATOM 606 C C . ASP A 1 82 ? -13.288 0.477 4.378 1.00 90.44 82 ASP A C 1
ATOM 608 O O . ASP A 1 82 ? -13.783 1.058 3.407 1.00 90.44 82 ASP A O 1
ATOM 612 N N . PRO A 1 83 ? -13.655 -0.773 4.716 1.00 85.12 83 PRO A N 1
ATOM 613 C CA . PRO A 1 83 ? -14.634 -1.574 3.995 1.00 85.12 83 PRO A CA 1
ATOM 614 C C . PRO A 1 83 ? -16.060 -1.033 4.114 1.00 85.12 83 PRO A C 1
ATOM 616 O O . PRO A 1 83 ? -16.923 -1.483 3.373 1.00 85.12 83 PRO A O 1
ATOM 619 N N . ASP A 1 84 ? -16.318 -0.081 5.015 1.00 85.75 84 ASP A N 1
ATOM 620 C CA . ASP A 1 84 ? -17.609 0.604 5.078 1.00 85.75 84 ASP A CA 1
ATOM 621 C C . ASP A 1 84 ? -17.691 1.759 4.062 1.00 85.75 84 ASP A C 1
ATOM 623 O O . ASP A 1 84 ? -18.761 2.331 3.844 1.00 85.75 84 ASP A O 1
ATOM 627 N N . LYS A 1 85 ? -16.560 2.132 3.443 1.00 83.00 85 LYS A N 1
ATOM 628 C CA . LYS A 1 85 ? -16.455 3.249 2.490 1.00 83.00 85 LYS A CA 1
ATOM 629 C C . LYS A 1 85 ? -15.997 2.843 1.093 1.00 83.00 85 LYS A C 1
ATOM 631 O O . LYS A 1 85 ? -16.213 3.625 0.168 1.00 83.00 85 LYS A O 1
ATOM 636 N N . THR A 1 86 ? -15.327 1.702 0.942 1.00 80.94 86 THR A N 1
ATOM 637 C CA . THR A 1 86 ? -14.805 1.236 -0.347 1.00 80.94 86 THR A CA 1
ATOM 638 C C . THR A 1 86 ? -14.594 -0.273 -0.366 1.00 80.94 86 THR A C 1
ATOM 640 O O . THR A 1 86 ? -14.402 -0.897 0.677 1.00 80.94 86 THR A O 1
ATOM 643 N N . ASP A 1 87 ? -14.584 -0.846 -1.565 1.00 80.38 87 ASP A N 1
ATOM 644 C CA . ASP A 1 87 ? -14.493 -2.283 -1.813 1.00 80.38 87 ASP A CA 1
ATOM 645 C C . ASP A 1 87 ? -13.314 -2.588 -2.744 1.00 80.38 87 ASP A C 1
ATOM 647 O O . ASP A 1 87 ? -12.805 -1.713 -3.445 1.00 80.38 87 ASP A O 1
ATOM 651 N N . VAL A 1 88 ? -12.885 -3.852 -2.802 1.00 72.94 88 VAL A N 1
ATOM 652 C CA . VAL A 1 88 ? -11.748 -4.265 -3.648 1.00 72.94 88 VAL A CA 1
ATOM 653 C C . VAL A 1 88 ? -12.020 -4.013 -5.137 1.00 72.94 88 VAL A C 1
ATOM 655 O O . VAL A 1 88 ? -11.094 -3.677 -5.868 1.00 72.94 88 VAL A O 1
ATOM 658 N N . GLU A 1 89 ? -13.277 -4.085 -5.583 1.00 77.50 89 GLU A N 1
ATOM 659 C CA . GLU A 1 89 ? -13.668 -3.757 -6.965 1.00 77.50 89 GLU A CA 1
ATOM 660 C C . GLU A 1 89 ? -13.497 -2.269 -7.310 1.00 77.50 89 GLU A C 1
ATOM 662 O O . GLU A 1 89 ? -13.360 -1.926 -8.481 1.00 77.50 89 GLU A O 1
ATOM 667 N N . ALA A 1 90 ? -13.450 -1.376 -6.316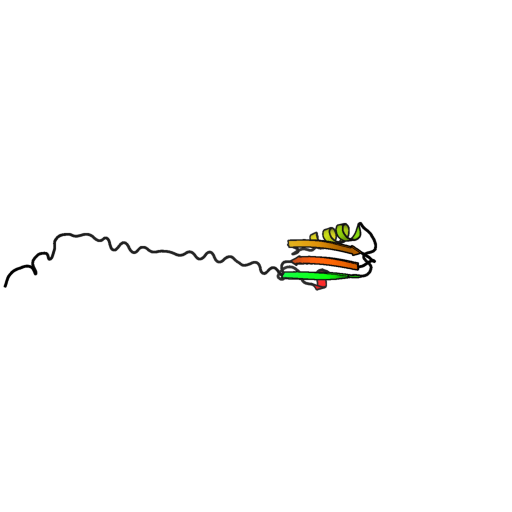 1.00 71.88 90 ALA A N 1
ATOM 668 C CA . ALA A 1 90 ? -13.124 0.034 -6.529 1.00 71.88 90 ALA A CA 1
ATOM 669 C C . ALA A 1 90 ? -11.605 0.287 -6.652 1.00 71.88 90 ALA A C 1
ATOM 671 O O . ALA A 1 90 ? -11.192 1.416 -6.927 1.00 71.88 90 ALA A O 1
ATOM 672 N N . LEU A 1 91 ? -10.775 -0.742 -6.424 1.00 67.06 91 LEU A N 1
ATOM 673 C CA . LEU A 1 91 ? -9.309 -0.674 -6.412 1.00 67.06 91 LEU A CA 1
ATOM 674 C C . LEU A 1 91 ? -8.645 -1.365 -7.621 1.00 67.06 91 LEU A C 1
ATOM 676 O O . LEU A 1 91 ? -7.418 -1.319 -7.725 1.00 67.06 91 LEU A O 1
ATOM 680 N N . THR A 1 92 ? -9.428 -1.994 -8.506 1.00 61.84 92 THR A N 1
ATOM 681 C CA . THR A 1 92 ? -8.988 -2.626 -9.769 1.00 61.84 92 THR A CA 1
ATOM 682 C C . THR A 1 92 ? -9.223 -1.720 -10.968 1.00 61.84 92 THR A C 1
ATOM 684 O O . THR A 1 92 ? -8.316 -1.623 -11.822 1.00 61.84 92 THR A O 1
#

Sequence (92 aa):
MFRNILLAALLGLSGFTLALSTNVAAAAEQAQTRTVTLDVENMTCNMCPITMRKALEKVPGVIEAEAKYEGDGVGWAKVTFDPDKTDVEALT

Radius of gyration: 31.47 Å; Cα contacts (8 Å, |Δi|>4): 113; chains: 1; bounding box: 31×24×100 Å